Protein AF-A0A7S0GNG5-F1 (afdb_monomer_lite)

Structure (mmCIF, N/CA/C/O backbone):
data_AF-A0A7S0GNG5-F1
#
_entry.id   AF-A0A7S0GNG5-F1
#
loop_
_atom_site.group_PDB
_atom_site.id
_atom_site.type_symbol
_atom_site.label_atom_id
_atom_site.label_alt_id
_atom_site.label_comp_id
_atom_site.label_asym_id
_atom_site.label_entity_id
_atom_site.label_seq_id
_atom_site.pdbx_PDB_ins_code
_atom_site.Cartn_x
_atom_site.Cartn_y
_atom_site.Cartn_z
_atom_site.occupancy
_atom_site.B_iso_or_equiv
_atom_site.auth_seq_id
_atom_site.auth_comp_id
_atom_site.auth_asym_id
_atom_site.auth_atom_id
_atom_site.pdbx_PDB_model_num
ATOM 1 N N . GLU A 1 1 ? -0.911 17.729 -19.608 1.00 38.00 1 GLU A N 1
ATOM 2 C CA . GLU A 1 1 ? -1.913 16.735 -20.042 1.00 38.00 1 GLU A CA 1
ATOM 3 C C . GLU A 1 1 ? -1.250 15.372 -20.127 1.00 38.00 1 GLU A C 1
ATOM 5 O O . GLU A 1 1 ? -0.222 15.269 -20.780 1.00 38.00 1 GLU A O 1
ATOM 10 N N . MET A 1 2 ? -1.763 14.364 -19.421 1.00 42.94 2 MET A N 1
ATOM 11 C CA . MET A 1 2 ? -1.299 12.978 -19.542 1.00 42.94 2 MET A CA 1
ATOM 12 C C . MET A 1 2 ? -2.460 12.180 -20.141 1.00 42.94 2 MET A C 1
ATOM 14 O O . MET A 1 2 ? -3.573 12.256 -19.625 1.00 42.94 2 MET A O 1
ATOM 18 N N . ALA A 1 3 ? -2.219 11.519 -21.274 1.00 43.91 3 ALA A N 1
ATOM 19 C CA . ALA A 1 3 ? -3.236 10.818 -22.053 1.00 43.91 3 ALA A CA 1
ATOM 20 C C . ALA A 1 3 ? -3.972 9.746 -21.212 1.00 43.91 3 ALA A C 1
ATOM 22 O O . ALA A 1 3 ? -3.324 9.047 -20.433 1.00 43.91 3 ALA A O 1
ATOM 23 N N . PRO A 1 4 ? -5.297 9.568 -21.372 1.00 54.09 4 PRO A N 1
ATOM 24 C CA . PRO A 1 4 ? -6.097 8.634 -20.570 1.00 54.09 4 PRO A CA 1
ATOM 25 C C . PRO A 1 4 ? -5.956 7.147 -20.966 1.00 54.09 4 PRO A C 1
ATOM 27 O O . PRO A 1 4 ? -6.813 6.346 -20.604 1.00 54.09 4 PRO A O 1
ATOM 30 N N . SER A 1 5 ? -4.917 6.751 -21.708 1.00 53.31 5 SER A N 1
ATOM 31 C CA . SER A 1 5 ? -4.911 5.454 -22.410 1.00 53.31 5 SER A CA 1
ATOM 32 C C . SER A 1 5 ? -4.297 4.268 -21.649 1.00 53.31 5 SER A C 1
ATOM 34 O O . SER A 1 5 ? -4.509 3.142 -22.077 1.00 53.31 5 SER A O 1
ATOM 36 N N . ASP A 1 6 ? -3.616 4.477 -20.515 1.00 56.16 6 ASP A N 1
ATOM 37 C CA . ASP A 1 6 ? -2.887 3.402 -19.798 1.00 56.16 6 ASP A CA 1
ATOM 38 C C . ASP A 1 6 ? -3.066 3.432 -18.263 1.00 56.16 6 ASP A C 1
ATOM 40 O O . ASP A 1 6 ? -2.257 2.906 -17.497 1.00 56.16 6 ASP A O 1
ATOM 44 N N . VAL A 1 7 ? -4.130 4.068 -17.757 1.00 59.03 7 VAL A N 1
ATOM 45 C CA . VAL A 1 7 ? -4.389 4.096 -16.307 1.00 59.03 7 VAL A CA 1
ATOM 46 C C . VAL A 1 7 ? -5.239 2.895 -15.906 1.00 59.03 7 VAL A C 1
ATOM 48 O O . VAL A 1 7 ? -6.471 2.950 -15.936 1.00 59.03 7 VAL A O 1
ATOM 51 N N . ARG A 1 8 ? -4.598 1.791 -15.512 1.00 79.50 8 ARG A N 1
ATOM 52 C CA . ARG A 1 8 ? -5.313 0.639 -14.956 1.00 79.50 8 ARG A CA 1
ATOM 53 C C . ARG A 1 8 ? -5.611 0.901 -13.485 1.00 79.50 8 ARG A C 1
ATOM 55 O O . ARG A 1 8 ? -4.747 0.798 -12.613 1.00 79.50 8 ARG A O 1
ATOM 62 N N . LYS A 1 9 ? -6.858 1.299 -13.246 1.00 82.31 9 LYS A N 1
ATOM 63 C CA . LYS A 1 9 ? -7.402 1.578 -11.923 1.00 82.31 9 LYS A CA 1
ATOM 64 C C . LYS A 1 9 ? -8.007 0.313 -11.324 1.00 82.31 9 LYS A C 1
ATOM 66 O O . LYS A 1 9 ? -8.898 -0.283 -11.927 1.00 82.31 9 LYS A O 1
ATOM 71 N N . VAL A 1 10 ? -7.567 -0.068 -10.130 1.00 82.94 10 VAL A N 1
ATOM 72 C CA . VAL A 1 10 ? -8.152 -1.176 -9.366 1.00 82.94 10 VAL A CA 1
ATOM 73 C C . VAL A 1 10 ? -8.870 -0.623 -8.150 1.00 82.94 10 VAL A C 1
ATOM 75 O O . VAL A 1 10 ? -8.289 0.129 -7.375 1.00 82.94 10 VAL A O 1
ATOM 78 N N . VAL A 1 11 ? -10.144 -0.991 -8.001 1.00 83.19 11 VAL A N 1
ATOM 79 C CA . VAL A 1 11 ? -10.973 -0.595 -6.861 1.00 83.19 11 VAL A CA 1
ATOM 80 C C . VAL A 1 11 ? -11.376 -1.843 -6.089 1.00 83.19 11 VAL A C 1
ATOM 82 O O . VAL A 1 11 ? -12.044 -2.727 -6.623 1.00 83.19 11 VAL A O 1
ATOM 85 N N . MET A 1 12 ? -10.952 -1.922 -4.833 1.00 80.50 12 MET A N 1
ATOM 86 C CA . MET A 1 12 ? -11.226 -3.043 -3.936 1.00 80.50 12 MET A CA 1
ATOM 87 C C . MET A 1 12 ? -12.323 -2.639 -2.956 1.00 80.50 12 MET A C 1
ATOM 89 O O . MET A 1 12 ? -12.139 -1.695 -2.194 1.00 80.50 12 MET A O 1
ATOM 93 N N . HIS A 1 13 ? -13.448 -3.355 -2.961 1.00 79.69 13 HIS A N 1
ATOM 94 C CA . HIS A 1 13 ? -14.519 -3.195 -1.976 1.00 79.69 13 HIS A CA 1
ATOM 95 C C . HIS A 1 13 ? -14.577 -4.451 -1.113 1.00 79.69 13 HIS A C 1
ATOM 97 O O . HIS A 1 13 ? -15.095 -5.481 -1.546 1.00 79.69 13 HIS A O 1
ATOM 103 N N . LYS A 1 14 ? -14.037 -4.382 0.102 1.00 75.56 14 LYS A N 1
ATOM 104 C CA . LYS A 1 14 ? -14.137 -5.468 1.085 1.00 75.56 14 LYS A CA 1
ATOM 105 C C . LYS A 1 14 ? -14.437 -4.896 2.457 1.00 75.56 14 LYS A C 1
ATOM 107 O O . LYS A 1 14 ? -14.123 -3.754 2.732 1.00 75.56 14 LYS A O 1
ATOM 112 N N . THR A 1 15 ? -15.052 -5.682 3.330 1.00 72.19 15 THR A N 1
ATOM 113 C CA . THR A 1 15 ? -15.240 -5.274 4.730 1.00 72.19 15 THR A CA 1
ATOM 114 C C . THR A 1 15 ? -13.920 -5.349 5.500 1.00 72.19 15 THR A C 1
ATOM 116 O O . THR A 1 15 ? -13.652 -4.490 6.331 1.00 72.19 15 THR A O 1
ATOM 119 N N . VAL A 1 16 ? -13.100 -6.355 5.182 1.00 68.56 16 VAL A N 1
ATOM 120 C CA . VAL A 1 16 ? -11.724 -6.541 5.655 1.00 68.56 16 VAL A CA 1
ATOM 121 C C . VAL A 1 16 ? -10.881 -6.899 4.435 1.00 68.56 16 VAL A C 1
ATOM 123 O O . VAL A 1 16 ? -11.216 -7.834 3.701 1.00 68.56 16 VAL A O 1
ATOM 126 N N . ALA A 1 17 ? -9.833 -6.125 4.181 1.00 79.38 17 ALA A N 1
ATOM 127 C CA . ALA A 1 17 ? -8.946 -6.309 3.044 1.00 79.38 17 ALA A CA 1
ATOM 128 C C . ALA A 1 17 ? -7.569 -6.730 3.555 1.00 79.38 17 ALA A C 1
ATOM 130 O O . ALA A 1 17 ? -6.755 -5.906 3.955 1.00 79.38 17 ALA A O 1
ATOM 131 N N . GLU A 1 18 ? -7.334 -8.033 3.545 1.00 83.81 18 GLU A N 1
ATOM 132 C CA . GLU A 1 18 ? -6.032 -8.615 3.838 1.00 83.81 18 GLU A CA 1
ATOM 133 C C . GLU A 1 18 ? -5.324 -8.869 2.507 1.00 83.81 18 GLU A C 1
ATOM 135 O O . GLU A 1 18 ? -5.886 -9.504 1.609 1.00 83.81 18 GLU A O 1
ATOM 140 N N . ILE A 1 19 ? -4.145 -8.275 2.351 1.00 84.31 19 ILE A N 1
ATOM 141 C CA . ILE A 1 19 ? -3.296 -8.394 1.174 1.00 84.31 19 ILE A CA 1
ATOM 142 C C . ILE A 1 19 ? -2.071 -9.178 1.605 1.00 84.31 19 ILE A C 1
ATOM 144 O O . ILE A 1 19 ? -1.236 -8.682 2.366 1.00 84.31 19 ILE A O 1
ATOM 148 N N . HIS A 1 20 ? -1.978 -10.408 1.124 1.00 84.62 20 HIS A N 1
ATOM 149 C CA . HIS A 1 20 ? -0.880 -11.292 1.458 1.00 84.62 20 HIS A CA 1
ATOM 150 C C . HIS A 1 20 ? 0.347 -10.998 0.597 1.00 84.62 20 HIS A C 1
ATOM 152 O O . HIS A 1 20 ? 0.295 -10.311 -0.430 1.00 84.62 20 HIS A O 1
ATOM 158 N N . SER A 1 21 ? 1.479 -11.550 1.028 1.00 81.44 21 SER A N 1
ATOM 159 C CA . SER A 1 21 ? 2.712 -11.525 0.259 1.00 81.44 21 SER A CA 1
ATOM 160 C C . SER A 1 21 ? 2.464 -12.050 -1.148 1.00 81.44 21 SER A C 1
ATOM 162 O O . SER A 1 21 ? 1.897 -13.125 -1.330 1.00 81.44 21 SER A O 1
ATOM 164 N N . CYS A 1 22 ? 2.906 -11.283 -2.138 1.00 79.31 22 CYS A N 1
ATOM 165 C CA . CYS A 1 22 ? 2.785 -11.595 -3.554 1.00 79.31 22 CYS A CA 1
ATOM 166 C C . CYS A 1 22 ? 1.369 -11.589 -4.165 1.00 79.31 22 CYS A C 1
ATOM 168 O O . CYS A 1 22 ? 1.274 -11.864 -5.364 1.00 79.31 22 CYS A O 1
ATOM 170 N N . ASP A 1 23 ? 0.302 -11.207 -3.448 1.00 77.88 23 ASP A N 1
ATOM 171 C CA . ASP A 1 23 ? -1.061 -11.133 -4.022 1.00 77.88 23 ASP A CA 1
ATOM 172 C C . ASP A 1 23 ? -1.129 -10.234 -5.270 1.00 77.88 23 ASP A C 1
ATOM 174 O O . ASP A 1 23 ? -1.853 -10.525 -6.222 1.00 77.88 23 ASP A O 1
ATOM 178 N N . PHE A 1 24 ? -0.322 -9.167 -5.300 1.00 75.06 24 PHE A N 1
ATOM 179 C CA . PHE A 1 24 ? -0.196 -8.254 -6.439 1.00 75.06 24 PHE A CA 1
ATOM 180 C C . PHE A 1 24 ? 1.196 -8.299 -7.082 1.00 75.06 24 PHE A C 1
ATOM 182 O O . PHE A 1 24 ? 1.591 -7.358 -7.769 1.00 75.06 24 PHE A O 1
ATOM 189 N N . SER A 1 25 ? 1.953 -9.386 -6.905 1.00 72.62 25 SER A N 1
ATOM 190 C CA . SER A 1 25 ? 3.330 -9.517 -7.424 1.00 72.62 25 SER A CA 1
ATOM 191 C C . SER A 1 25 ? 3.466 -9.546 -8.952 1.00 72.62 25 SER A C 1
ATOM 193 O O . SER A 1 25 ? 4.567 -9.630 -9.479 1.00 72.62 25 SER A O 1
ATOM 195 N N . SER A 1 26 ? 2.375 -9.509 -9.711 1.00 70.44 26 SER A N 1
ATOM 196 C CA . SER A 1 26 ? 2.420 -9.511 -11.184 1.00 70.44 26 SER A CA 1
ATOM 197 C C . SER A 1 26 ? 1.418 -8.538 -11.790 1.00 70.44 26 SER A C 1
ATOM 199 O O . SER A 1 26 ? 0.919 -8.722 -12.899 1.00 70.44 26 SER A O 1
ATOM 201 N N . CYS A 1 27 ? 1.078 -7.499 -11.033 1.00 72.44 27 CYS A N 1
ATOM 202 C CA . CYS A 1 27 ? 0.140 -6.482 -11.468 1.00 72.44 27 CYS A CA 1
ATOM 203 C C . CYS A 1 27 ? 0.856 -5.237 -12.015 1.00 72.44 27 CYS A C 1
ATOM 205 O O . CYS A 1 27 ? 0.491 -4.118 -11.675 1.00 72.44 27 CYS A O 1
ATOM 207 N N . ASP A 1 28 ? 1.837 -5.421 -12.903 1.00 73.75 28 ASP A N 1
ATOM 208 C CA . ASP A 1 28 ? 2.658 -4.351 -13.502 1.00 73.75 28 ASP A CA 1
ATOM 209 C C . ASP A 1 28 ? 1.882 -3.286 -14.290 1.00 73.75 28 ASP A C 1
ATOM 211 O O . ASP A 1 28 ? 2.418 -2.228 -14.616 1.00 73.75 28 ASP A O 1
ATOM 215 N N . GLU A 1 29 ? 0.624 -3.567 -14.604 1.00 76.56 29 GLU A N 1
ATOM 216 C CA . GLU A 1 29 ? -0.264 -2.677 -15.342 1.00 76.56 29 GLU A CA 1
ATOM 217 C C . GLU A 1 29 ? -1.021 -1.710 -14.414 1.00 76.56 29 GLU A C 1
ATOM 219 O O . GLU A 1 29 ? -1.569 -0.716 -14.886 1.00 76.56 29 GLU A O 1
ATOM 224 N N . ILE A 1 30 ? -1.096 -1.990 -13.103 1.00 81.06 30 ILE A N 1
ATOM 225 C CA . ILE A 1 30 ? -1.855 -1.159 -12.159 1.00 81.06 30 ILE A CA 1
ATOM 226 C C . ILE A 1 30 ? -1.061 0.098 -11.836 1.00 81.06 30 ILE A C 1
ATOM 228 O O . ILE A 1 30 ? 0.002 0.058 -11.221 1.00 81.06 30 ILE A O 1
ATOM 232 N N . THR A 1 31 ? -1.631 1.241 -12.193 1.00 85.50 31 THR A N 1
ATOM 233 C CA . THR A 1 31 ? -1.058 2.557 -11.894 1.00 85.50 31 THR A CA 1
ATOM 234 C C . THR A 1 31 ? -1.804 3.263 -10.769 1.00 85.50 31 THR A C 1
ATOM 236 O O . THR A 1 31 ? -1.199 4.062 -10.052 1.00 85.50 31 THR A O 1
ATOM 239 N N . HIS A 1 32 ? -3.085 2.938 -10.558 1.00 86.94 32 HIS A N 1
ATOM 240 C CA . HIS A 1 32 ? -3.918 3.545 -9.520 1.00 86.94 32 HIS A CA 1
ATOM 241 C C . HIS A 1 32 ? -4.677 2.481 -8.725 1.00 86.94 32 HIS A C 1
ATOM 243 O O . HIS A 1 32 ? -5.477 1.730 -9.281 1.00 86.94 32 HIS A O 1
ATOM 249 N N . LEU A 1 33 ? -4.456 2.436 -7.415 1.00 85.81 33 LEU A N 1
ATOM 250 C CA . LEU A 1 33 ? -5.153 1.540 -6.498 1.00 85.81 33 LEU A CA 1
ATOM 251 C C . LEU A 1 33 ? -6.052 2.339 -5.557 1.00 85.81 33 LEU A C 1
ATOM 253 O O . LEU A 1 33 ? -5.589 3.268 -4.905 1.00 85.81 33 LEU A O 1
ATOM 257 N N . GLN A 1 34 ? -7.326 1.966 -5.471 1.00 88.06 34 GLN A N 1
ATOM 258 C CA . GLN A 1 34 ? -8.267 2.502 -4.492 1.00 88.06 34 GLN A CA 1
ATOM 259 C C . GLN A 1 34 ? -8.811 1.367 -3.637 1.00 88.06 34 GLN A C 1
ATOM 261 O O . GLN A 1 34 ? -9.376 0.404 -4.158 1.00 88.06 34 GLN A O 1
ATOM 266 N N . ILE A 1 35 ? -8.656 1.471 -2.322 1.00 85.62 35 ILE A N 1
ATOM 267 C CA . ILE A 1 35 ? -9.113 0.428 -1.405 1.00 85.62 35 ILE A CA 1
ATOM 268 C C . ILE A 1 35 ? -10.168 1.008 -0.482 1.00 85.62 35 ILE A C 1
ATOM 270 O O . ILE A 1 35 ? -9.883 1.887 0.325 1.00 85.62 35 ILE A O 1
ATOM 274 N N . HIS A 1 36 ? -11.382 0.483 -0.599 1.00 88.12 36 HIS A N 1
ATOM 275 C CA . HIS A 1 36 ? -12.519 0.794 0.250 1.00 88.12 36 HIS A CA 1
ATOM 276 C C . HIS A 1 36 ? -12.736 -0.376 1.205 1.00 88.12 36 HIS A C 1
ATOM 278 O O . HIS A 1 36 ? -13.316 -1.398 0.827 1.00 88.12 36 HIS A O 1
ATOM 284 N N . SER A 1 37 ? -12.240 -0.235 2.432 1.00 84.81 37 SER A N 1
ATOM 285 C CA . SER A 1 37 ? -12.375 -1.259 3.469 1.00 84.81 37 SER A CA 1
ATOM 286 C C . SER A 1 37 ? -12.565 -0.659 4.851 1.00 84.81 37 SER A C 1
ATOM 288 O O . SER A 1 37 ? -12.345 0.529 5.057 1.00 84.81 37 SER A O 1
ATOM 290 N N . LYS A 1 38 ? -13.024 -1.456 5.816 1.00 86.44 38 LYS A N 1
ATOM 291 C CA . LYS A 1 38 ? -13.031 -1.006 7.209 1.00 86.44 38 LYS A CA 1
ATOM 292 C C . LYS A 1 38 ? -11.616 -1.068 7.770 1.00 86.44 38 LYS A C 1
ATOM 294 O O . LYS A 1 38 ? -11.117 -0.053 8.244 1.00 86.44 38 LYS A O 1
ATOM 299 N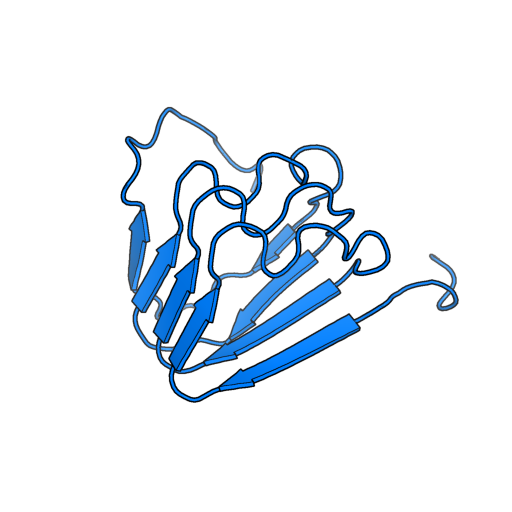 N . ASP A 1 39 ? -10.987 -2.226 7.605 1.00 84.12 39 ASP A N 1
ATOM 300 C CA . ASP A 1 39 ? -9.634 -2.534 8.055 1.00 84.12 39 ASP A CA 1
ATOM 301 C C . ASP A 1 39 ? -8.820 -3.107 6.883 1.00 84.12 39 ASP A C 1
ATOM 303 O O . ASP A 1 39 ? -9.366 -3.810 6.016 1.00 84.12 39 ASP A O 1
ATOM 307 N N . ILE A 1 40 ? -7.534 -2.763 6.828 1.00 85.81 40 ILE A N 1
ATOM 308 C CA . ILE A 1 40 ? -6.570 -3.262 5.845 1.00 85.81 40 ILE A CA 1
ATOM 309 C C . ILE A 1 40 ? -5.344 -3.792 6.569 1.00 85.81 40 ILE A C 1
ATOM 311 O O . ILE A 1 40 ? -4.809 -3.107 7.435 1.00 85.81 40 IL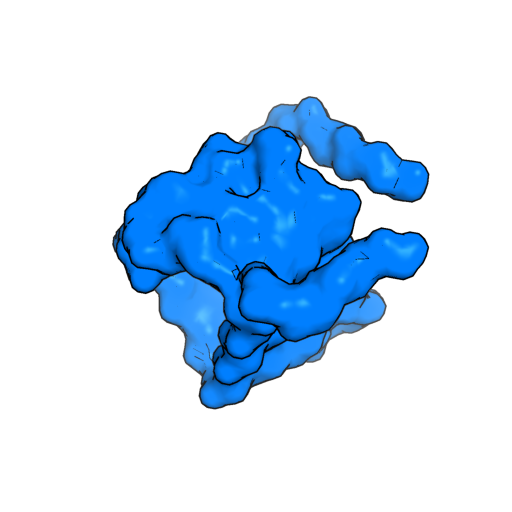E A O 1
ATOM 315 N N . SER A 1 41 ? -4.862 -4.945 6.119 1.00 86.88 41 SER A N 1
ATOM 316 C CA . SER A 1 41 ? -3.550 -5.468 6.487 1.00 86.88 41 SER A CA 1
ATOM 317 C C . SER A 1 41 ? -2.773 -5.802 5.221 1.00 86.88 41 SER A C 1
ATOM 319 O O . SER A 1 41 ? -3.259 -6.561 4.384 1.00 86.88 41 SER A O 1
ATOM 321 N N . ILE A 1 42 ? -1.588 -5.218 5.055 1.00 86.69 42 ILE A N 1
ATOM 322 C CA . ILE A 1 42 ? -0.716 -5.408 3.896 1.00 86.69 42 ILE A CA 1
ATOM 323 C C . ILE A 1 42 ? 0.573 -6.067 4.357 1.00 86.69 42 ILE A C 1
ATOM 325 O O . ILE A 1 42 ? 1.368 -5.465 5.073 1.00 86.69 42 ILE A O 1
ATOM 329 N N . GLN A 1 43 ? 0.779 -7.298 3.908 1.00 87.25 43 GLN A N 1
ATOM 330 C CA . GLN A 1 43 ? 1.961 -8.084 4.228 1.00 87.25 43 GLN A CA 1
ATOM 331 C C . GLN A 1 43 ? 3.175 -7.681 3.381 1.00 87.25 43 GLN A C 1
ATOM 333 O O . GLN A 1 43 ? 3.057 -7.066 2.314 1.00 87.25 43 GLN A O 1
ATOM 338 N N . GLN A 1 44 ? 4.359 -8.096 3.837 1.00 84.31 44 GLN A N 1
ATOM 339 C CA . GLN A 1 44 ? 5.615 -7.939 3.104 1.00 84.31 44 GLN A CA 1
ATOM 340 C C . GLN A 1 44 ? 5.504 -8.467 1.667 1.00 84.31 44 GLN A C 1
ATOM 342 O O . GLN A 1 44 ? 4.874 -9.493 1.410 1.00 84.31 44 GLN A O 1
ATOM 347 N N . TYR A 1 45 ? 6.138 -7.779 0.724 1.00 83.12 45 TYR A N 1
ATOM 348 C CA . TYR A 1 45 ? 6.187 -8.097 -0.703 1.00 83.12 45 TYR A CA 1
ATOM 349 C C . TYR A 1 45 ? 4.819 -8.215 -1.388 1.00 83.12 45 TYR A C 1
ATOM 351 O O . TYR A 1 45 ? 4.719 -8.790 -2.472 1.00 83.12 45 TYR A O 1
ATOM 359 N N . ALA A 1 46 ? 3.759 -7.657 -0.798 1.00 81.25 46 ALA A N 1
ATOM 360 C CA . ALA A 1 46 ? 2.437 -7.608 -1.414 1.00 81.25 46 ALA A CA 1
ATOM 361 C C . ALA A 1 46 ? 2.474 -6.994 -2.826 1.00 81.25 46 ALA A C 1
ATOM 363 O O . ALA A 1 46 ? 1.841 -7.515 -3.746 1.00 81.25 46 ALA A O 1
ATOM 364 N N . PHE A 1 47 ? 3.261 -5.926 -3.012 1.00 77.62 47 PHE A N 1
ATOM 365 C CA . PHE A 1 47 ? 3.336 -5.151 -4.252 1.00 77.62 47 PHE A CA 1
ATOM 366 C C . PHE A 1 47 ? 4.746 -5.156 -4.863 1.00 77.6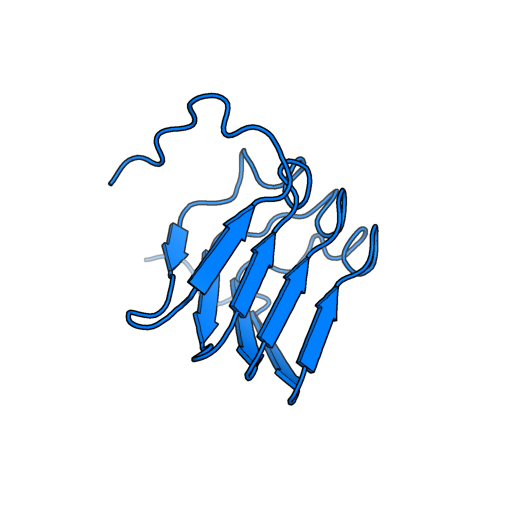2 47 PHE A C 1
ATOM 368 O O . PHE A 1 47 ? 5.420 -4.126 -4.945 1.00 77.62 47 PHE A O 1
ATOM 375 N N . MET A 1 48 ? 5.213 -6.328 -5.302 1.00 75.94 48 MET A N 1
ATOM 376 C CA . MET A 1 48 ? 6.518 -6.479 -5.958 1.00 75.94 48 MET A CA 1
ATOM 377 C C . MET A 1 48 ? 6.528 -7.590 -7.024 1.00 75.94 48 MET A C 1
ATOM 379 O O . MET A 1 48 ? 6.244 -8.727 -6.663 1.00 75.94 48 MET A O 1
ATOM 383 N N . PRO A 1 49 ? 6.997 -7.327 -8.263 1.00 68.94 49 PRO A N 1
ATOM 384 C CA . PRO A 1 49 ? 7.137 -6.026 -8.931 1.00 68.94 49 PRO A CA 1
ATOM 385 C C . PRO A 1 49 ? 5.780 -5.374 -9.233 1.00 68.94 49 PRO A C 1
ATOM 387 O O . PRO A 1 49 ? 4.794 -6.044 -9.525 1.00 68.94 49 PRO A O 1
ATOM 390 N N . ASN A 1 50 ? 5.716 -4.046 -9.131 1.00 75.38 50 ASN A N 1
ATOM 391 C CA . ASN A 1 50 ? 4.506 -3.303 -9.454 1.00 75.38 50 ASN A CA 1
ATOM 392 C C . ASN A 1 50 ? 4.842 -1.869 -9.886 1.00 75.38 50 ASN A C 1
ATOM 394 O O . ASN A 1 50 ? 5.836 -1.306 -9.426 1.00 75.38 50 ASN A O 1
ATOM 398 N N . LYS A 1 51 ? 4.020 -1.272 -10.758 1.00 80.38 51 LYS A N 1
ATOM 399 C CA . LYS A 1 51 ? 4.208 0.104 -11.268 1.00 80.38 51 LYS A CA 1
ATOM 400 C C . LYS A 1 51 ? 3.187 1.086 -10.701 1.00 80.38 51 LYS A C 1
ATOM 402 O O . LYS A 1 51 ? 2.886 2.110 -11.320 1.00 80.38 51 LYS A O 1
ATOM 407 N N . LEU A 1 52 ? 2.677 0.779 -9.512 1.00 82.12 52 LEU A N 1
ATOM 408 C CA . LEU A 1 52 ? 1.750 1.632 -8.783 1.00 82.12 52 LEU A CA 1
ATOM 409 C C . LEU A 1 52 ? 2.319 3.040 -8.646 1.00 82.12 52 LEU A C 1
ATOM 411 O O . LEU A 1 52 ? 3.451 3.230 -8.196 1.00 82.12 52 LEU A O 1
ATOM 415 N N . GLN A 1 53 ? 1.513 4.017 -9.050 1.00 86.19 53 GLN A N 1
ATOM 416 C CA . GLN A 1 53 ? 1.844 5.435 -8.967 1.00 86.19 53 GLN A CA 1
ATOM 417 C C . GLN A 1 53 ? 1.055 6.118 -7.859 1.00 86.19 53 GLN A C 1
ATOM 419 O O . GLN A 1 53 ? 1.604 6.953 -7.145 1.00 86.19 53 GLN A O 1
ATOM 424 N N . VAL A 1 54 ? -0.225 5.772 -7.716 1.00 86.12 54 VAL A N 1
ATOM 425 C CA . VAL A 1 54 ? -1.119 6.385 -6.733 1.00 86.12 54 VAL A CA 1
ATOM 426 C C . VAL A 1 54 ? -1.865 5.311 -5.959 1.00 86.12 54 VAL A C 1
ATOM 428 O O . VAL A 1 54 ? -2.416 4.380 -6.553 1.00 86.12 54 VAL A O 1
ATOM 431 N N . ILE A 1 55 ? -1.907 5.465 -4.637 1.00 85.75 55 ILE A N 1
ATOM 432 C CA . ILE A 1 55 ? -2.703 4.623 -3.745 1.00 85.75 55 ILE A CA 1
ATOM 433 C C . ILE A 1 55 ? -3.635 5.522 -2.934 1.00 85.75 55 ILE A C 1
ATOM 435 O O . ILE A 1 55 ? -3.165 6.394 -2.208 1.00 85.75 55 ILE A O 1
ATOM 439 N N . ASP A 1 56 ? -4.942 5.295 -3.045 1.00 88.06 56 ASP A N 1
ATOM 440 C CA . ASP A 1 56 ? -5.949 5.926 -2.194 1.00 88.06 56 ASP A CA 1
ATOM 441 C C . ASP A 1 56 ? -6.517 4.905 -1.212 1.00 88.06 56 ASP A C 1
ATOM 443 O O . ASP A 1 56 ? -7.211 3.951 -1.587 1.00 88.06 56 ASP A O 1
ATOM 447 N N . PHE A 1 57 ? -6.260 5.137 0.068 1.00 85.50 57 PHE A N 1
ATOM 448 C CA . PHE A 1 57 ? -6.869 4.379 1.144 1.00 85.50 57 PHE A CA 1
ATOM 449 C C . PHE A 1 57 ? -8.164 5.071 1.579 1.00 85.50 57 PHE A C 1
ATOM 451 O O . PHE A 1 57 ? -8.162 6.170 2.130 1.00 85.50 57 PHE A O 1
ATOM 458 N N . HIS A 1 58 ? -9.291 4.406 1.348 1.00 86.94 58 HIS A N 1
ATOM 459 C CA . HIS A 1 58 ? -10.615 4.806 1.811 1.00 86.94 58 HIS A CA 1
ATOM 460 C C . HIS A 1 58 ? -11.066 3.869 2.930 1.00 86.94 58 HIS A C 1
ATOM 462 O O . HIS A 1 58 ? -11.953 3.032 2.755 1.00 86.94 58 HIS A O 1
ATOM 468 N N . ILE A 1 59 ? -10.424 4.015 4.086 1.00 84.00 59 ILE A N 1
ATOM 469 C CA . ILE A 1 59 ? -10.691 3.220 5.282 1.00 84.00 59 ILE A CA 1
ATOM 470 C C . ILE A 1 59 ? -10.966 4.091 6.500 1.00 84.00 59 ILE A C 1
ATOM 472 O O . ILE A 1 59 ? -10.551 5.244 6.55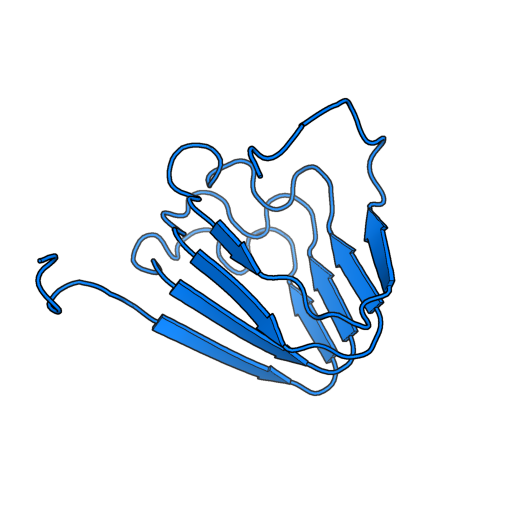7 1.00 84.00 59 ILE A O 1
ATOM 476 N N . ASN A 1 60 ? -11.682 3.526 7.469 1.00 83.19 60 ASN A N 1
ATOM 477 C CA . ASN A 1 60 ? -12.062 4.222 8.704 1.00 83.19 60 ASN A CA 1
ATOM 478 C C . ASN A 1 60 ? -11.587 3.493 9.973 1.00 83.19 60 ASN A C 1
ATOM 480 O O . ASN A 1 60 ? -11.910 3.926 11.077 1.00 83.19 60 ASN A O 1
ATOM 484 N N . GLY A 1 61 ? -10.916 2.352 9.821 1.00 84.81 61 GLY A N 1
ATOM 485 C CA . GLY A 1 61 ? -10.410 1.530 10.912 1.00 84.81 61 GLY A CA 1
ATOM 486 C C . GLY A 1 61 ? -8.888 1.485 10.915 1.00 84.81 61 GLY A C 1
ATOM 487 O O . GLY A 1 61 ? -8.217 2.522 10.883 1.00 84.81 61 GLY A O 1
ATOM 488 N N . VAL A 1 62 ? -8.352 0.272 10.975 1.00 84.19 62 VAL A N 1
ATOM 489 C CA . VAL A 1 62 ? -6.920 0.008 11.095 1.00 84.19 62 VAL A CA 1
ATOM 490 C C . VAL A 1 62 ? -6.288 -0.168 9.717 1.00 84.19 62 VAL A C 1
ATOM 492 O O . VAL A 1 62 ? -6.825 -0.860 8.853 1.00 84.19 62 VAL A O 1
ATOM 495 N N . LEU A 1 63 ? -5.136 0.470 9.527 1.00 85.44 63 LEU A N 1
ATOM 496 C CA . LEU A 1 63 ? -4.247 0.266 8.393 1.00 85.44 63 LEU A CA 1
ATOM 497 C C . LEU A 1 63 ? -2.957 -0.337 8.904 1.00 85.44 63 LEU A C 1
ATOM 499 O O . LEU A 1 63 ? -2.122 0.385 9.436 1.00 85.44 63 LEU A O 1
ATOM 503 N N . ASP A 1 64 ? -2.813 -1.637 8.746 1.00 86.31 64 ASP A N 1
ATOM 504 C CA . ASP A 1 64 ? -1.584 -2.342 9.056 1.00 86.31 64 ASP A CA 1
ATOM 505 C C . ASP A 1 64 ? -0.776 -2.534 7.771 1.00 86.31 64 ASP A C 1
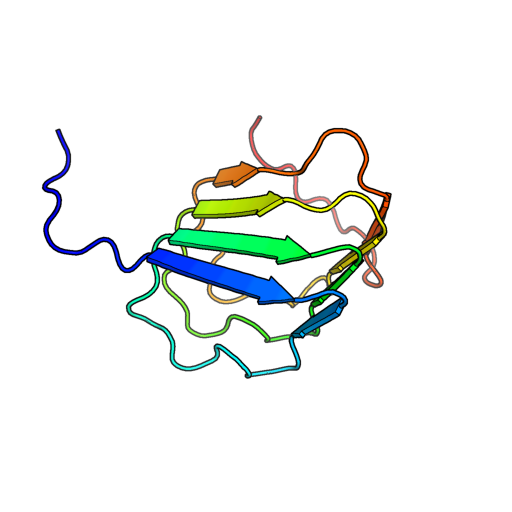ATOM 507 O O . ASP A 1 64 ? -1.279 -3.079 6.786 1.00 86.31 64 ASP A O 1
ATOM 511 N N . ILE A 1 65 ? 0.442 -2.006 7.737 1.00 82.94 65 ILE A N 1
ATOM 512 C CA . ILE A 1 65 ? 1.322 -2.071 6.569 1.00 82.94 65 ILE A CA 1
ATOM 513 C C . ILE A 1 65 ? 2.703 -2.517 7.021 1.00 82.94 65 ILE A C 1
ATOM 515 O O . ILE A 1 65 ? 3.357 -1.850 7.820 1.00 82.94 65 ILE A O 1
ATOM 519 N N . ASP A 1 66 ? 3.177 -3.605 6.430 1.00 85.56 66 ASP A N 1
ATOM 520 C CA . ASP A 1 66 ? 4.550 -4.061 6.590 1.00 85.56 66 ASP A CA 1
ATOM 521 C C . ASP A 1 66 ? 5.552 -3.091 5.929 1.00 85.56 66 ASP A C 1
ATOM 523 O O . ASP A 1 66 ? 5.297 -2.548 4.849 1.00 85.56 66 ASP A O 1
ATOM 527 N N . GLU A 1 67 ? 6.727 -2.890 6.539 1.00 77.06 67 GLU A N 1
ATOM 528 C CA . GLU A 1 67 ? 7.781 -2.007 6.001 1.00 77.06 67 GLU A CA 1
ATOM 529 C C . GLU A 1 67 ? 8.197 -2.377 4.570 1.00 77.06 67 GLU A C 1
ATOM 531 O O . GLU A 1 67 ? 8.513 -1.517 3.746 1.00 77.06 67 GLU A O 1
ATOM 536 N N . SER A 1 68 ? 8.141 -3.668 4.255 1.00 82.25 68 SER A N 1
ATOM 537 C CA . SER A 1 68 ? 8.496 -4.238 2.968 1.00 82.25 68 SER A CA 1
ATOM 538 C C . SER A 1 68 ? 7.258 -4.556 2.135 1.00 82.25 68 SER A C 1
ATOM 540 O O . SER A 1 68 ? 7.337 -5.393 1.243 1.00 82.25 68 SER A O 1
ATOM 542 N N . ALA A 1 69 ? 6.112 -3.909 2.364 1.00 79.31 69 ALA A N 1
ATOM 543 C CA . ALA A 1 69 ? 4.906 -4.101 1.552 1.00 79.31 69 ALA A CA 1
ATOM 544 C C . ALA A 1 69 ? 5.047 -3.570 0.108 1.00 79.31 69 ALA A C 1
ATOM 546 O O . ALA A 1 69 ? 4.509 -4.168 -0.830 1.00 79.31 69 ALA A O 1
ATOM 547 N N . PHE A 1 70 ? 5.801 -2.476 -0.086 1.00 79.81 70 PHE A N 1
ATOM 548 C CA . PHE A 1 70 ? 5.953 -1.769 -1.374 1.00 79.81 70 PHE A CA 1
ATOM 549 C C . PHE A 1 70 ? 7.401 -1.636 -1.906 1.00 79.81 70 PHE A C 1
ATOM 551 O O . PHE A 1 70 ? 7.768 -0.582 -2.437 1.00 79.81 70 PHE A O 1
ATOM 558 N N . PRO A 1 71 ? 8.257 -2.669 -1.834 1.00 76.44 71 PRO A N 1
ATOM 559 C CA . PRO A 1 71 ? 9.677 -2.541 -2.150 1.00 76.44 71 PRO A CA 1
ATOM 560 C C . PRO A 1 71 ? 9.902 -2.284 -3.645 1.00 76.44 71 PRO A C 1
ATOM 562 O O . PRO A 1 71 ? 10.855 -1.600 -4.021 1.00 76.44 71 PRO A O 1
ATOM 565 N N . GLY A 1 72 ? 8.991 -2.765 -4.503 1.00 71.31 72 GLY A N 1
ATOM 566 C CA . GLY A 1 72 ? 9.017 -2.534 -5.949 1.00 71.31 72 GLY A CA 1
ATOM 567 C C . GLY A 1 72 ? 8.475 -1.171 -6.394 1.00 71.31 72 GLY A C 1
ATOM 568 O O . GLY A 1 72 ? 8.813 -0.719 -7.486 1.00 71.31 72 GLY A O 1
ATOM 569 N N . CYS A 1 73 ? 7.684 -0.490 -5.559 1.00 71.44 73 CYS A N 1
ATOM 570 C CA . CYS A 1 73 ? 6.977 0.735 -5.948 1.00 71.44 73 CYS A CA 1
ATOM 571 C C . CYS A 1 73 ? 7.762 2.018 -5.642 1.00 71.44 73 CYS A C 1
ATOM 573 O O . CYS A 1 73 ? 7.365 3.087 -6.085 1.00 71.44 73 CYS A O 1
ATOM 575 N N . THR A 1 74 ? 8.893 1.951 -4.935 1.00 69.38 74 THR A N 1
ATOM 576 C CA . THR A 1 74 ? 9.679 3.130 -4.499 1.00 69.38 74 THR A CA 1
ATOM 577 C C . THR A 1 74 ? 10.089 4.091 -5.622 1.00 69.38 74 THR A C 1
ATOM 579 O O . THR A 1 74 ? 10.320 5.270 -5.369 1.00 69.38 74 THR A O 1
ATOM 582 N N . LYS A 1 75 ? 10.171 3.615 -6.872 1.00 74.12 75 LYS A N 1
ATOM 583 C CA . LYS A 1 75 ? 10.522 4.435 -8.045 1.00 74.12 75 LYS A CA 1
ATOM 584 C C . LYS A 1 75 ? 9.319 5.002 -8.801 1.00 74.12 75 LYS A C 1
ATOM 586 O O . LYS A 1 75 ? 9.484 5.958 -9.553 1.00 74.12 75 LYS A O 1
ATOM 591 N N . THR A 1 76 ? 8.144 4.391 -8.665 1.00 78.50 76 THR A N 1
ATOM 592 C CA . THR A 1 76 ? 6.934 4.742 -9.431 1.00 78.50 76 THR A CA 1
ATOM 593 C C . THR A 1 76 ? 5.879 5.425 -8.576 1.00 78.50 76 THR A C 1
ATOM 595 O O . THR A 1 76 ? 5.118 6.240 -9.095 1.00 78.50 76 THR A O 1
ATOM 598 N N . LEU A 1 77 ? 5.849 5.109 -7.280 1.00 80.06 77 LEU A N 1
ATOM 599 C CA . LEU A 1 77 ? 4.892 5.618 -6.315 1.00 80.06 77 LEU A CA 1
ATOM 600 C C . LEU A 1 77 ? 5.114 7.114 -6.123 1.00 80.06 77 LEU A C 1
ATOM 602 O O . LEU A 1 77 ? 6.129 7.562 -5.597 1.00 80.06 77 LEU A O 1
ATOM 606 N N . ARG A 1 78 ? 4.142 7.886 -6.586 1.00 83.81 78 ARG A N 1
ATOM 607 C CA . ARG A 1 78 ? 4.164 9.343 -6.581 1.00 83.81 78 ARG A CA 1
ATOM 608 C C . ARG A 1 78 ? 3.357 9.918 -5.428 1.00 83.81 78 ARG A C 1
ATOM 610 O O . ARG A 1 78 ? 3.684 10.996 -4.948 1.00 83.81 78 ARG A O 1
ATOM 617 N N . SER A 1 79 ? 2.281 9.243 -5.027 1.00 83.25 79 SER A N 1
ATOM 618 C CA . SER A 1 79 ? 1.394 9.731 -3.974 1.00 83.25 79 SER A CA 1
ATOM 619 C C . SER A 1 79 ? 0.678 8.587 -3.266 1.00 83.25 79 SER A C 1
ATOM 621 O O . SER A 1 79 ? 0.239 7.623 -3.896 1.00 83.25 79 SER A O 1
ATOM 623 N N . VAL A 1 80 ? 0.550 8.722 -1.948 1.00 83.06 80 VAL A N 1
ATOM 624 C CA . VAL A 1 80 ? -0.234 7.828 -1.098 1.00 83.06 80 VAL A CA 1
ATOM 625 C C . VAL A 1 80 ? -1.177 8.686 -0.271 1.00 83.06 80 VAL A C 1
ATOM 627 O O . VAL A 1 80 ? -0.734 9.476 0.562 1.00 83.06 80 VAL A O 1
ATOM 630 N N . ASN A 1 81 ? -2.477 8.549 -0.516 1.00 85.31 81 ASN A N 1
ATOM 631 C CA . ASN A 1 81 ? -3.506 9.277 0.207 1.00 85.31 81 ASN A CA 1
ATOM 632 C C . ASN A 1 81 ? -4.054 8.402 1.329 1.00 85.31 81 ASN A C 1
ATOM 634 O O . ASN A 1 81 ? -4.706 7.383 1.091 1.00 85.31 81 ASN A O 1
ATOM 638 N N . PHE A 1 82 ? -3.806 8.836 2.560 1.00 81.19 82 PHE A N 1
ATOM 639 C CA . PHE A 1 82 ? -4.366 8.230 3.759 1.00 81.19 82 PHE A CA 1
ATOM 640 C C . PHE A 1 82 ? -5.646 8.969 4.183 1.00 81.19 82 PHE A C 1
ATOM 642 O O . PHE A 1 82 ? -5.728 10.195 4.046 1.00 81.19 82 PHE A O 1
ATOM 649 N N . PRO A 1 83 ? -6.655 8.268 4.723 1.00 79.12 83 PRO A N 1
ATOM 650 C CA . PRO A 1 83 ? -7.859 8.907 5.225 1.00 79.12 83 PRO A CA 1
ATOM 651 C C . PRO A 1 83 ? -7.596 9.576 6.580 1.00 79.12 83 PRO A C 1
ATOM 653 O O . PRO A 1 83 ? -6.703 9.194 7.330 1.00 79.12 83 PRO A O 1
ATOM 656 N N . LYS A 1 84 ? -8.401 10.592 6.919 1.00 73.62 84 LYS A N 1
ATOM 657 C CA . LYS A 1 84 ? -8.192 11.429 8.120 1.00 73.62 84 LYS A CA 1
ATOM 658 C C . LYS A 1 84 ? -8.340 10.682 9.452 1.00 73.62 84 LYS A C 1
ATOM 660 O O . LYS A 1 84 ? -7.789 11.126 10.451 1.00 73.62 84 LYS A O 1
ATOM 665 N N . CYS A 1 85 ? -9.105 9.594 9.473 1.00 74.44 85 CYS A N 1
ATOM 666 C CA . CYS A 1 85 ? -9.378 8.788 10.663 1.00 74.44 85 CYS A CA 1
ATOM 667 C C . CYS A 1 85 ? -8.915 7.352 10.429 1.00 74.44 85 CYS A C 1
ATOM 669 O O . CYS A 1 85 ? -9.728 6.434 10.413 1.00 74.44 85 CYS A O 1
ATOM 671 N N . VAL A 1 86 ? -7.616 7.177 10.197 1.00 80.81 86 VAL A N 1
ATOM 672 C CA . VAL A 1 86 ? -7.004 5.854 10.104 1.00 80.81 86 VAL A CA 1
ATOM 673 C C . VAL A 1 86 ? -6.048 5.631 11.257 1.00 80.81 86 VAL A C 1
ATOM 675 O O . VAL A 1 86 ? -5.275 6.520 11.613 1.00 80.81 86 VAL A O 1
ATOM 678 N N . GLN A 1 87 ? -6.091 4.435 11.830 1.00 81.56 87 GLN A N 1
ATOM 679 C CA . GLN A 1 87 ? -5.080 3.995 12.774 1.00 81.56 87 GLN A CA 1
ATOM 680 C C . GLN A 1 87 ? -3.995 3.248 12.003 1.00 81.56 87 GLN A C 1
ATOM 682 O O . GLN A 1 87 ? -4.179 2.091 11.639 1.00 81.56 87 GLN A O 1
ATOM 687 N N . LEU A 1 88 ? -2.893 3.939 11.712 1.00 77.56 88 LEU A N 1
ATOM 688 C CA . LEU A 1 88 ? -1.749 3.364 11.010 1.00 77.56 88 LEU A CA 1
ATOM 689 C C . LEU A 1 88 ? -0.899 2.542 11.986 1.00 77.56 88 LEU A C 1
ATOM 691 O O . LEU A 1 88 ? -0.386 3.076 12.971 1.00 77.56 88 LEU A O 1
ATOM 695 N N . ILE A 1 89 ? -0.768 1.253 11.699 1.00 77.38 89 ILE A N 1
ATOM 696 C CA . ILE A 1 89 ? 0.113 0.303 12.368 1.00 77.38 89 ILE A CA 1
ATOM 697 C C . ILE A 1 89 ? 1.174 -0.090 11.343 1.00 77.38 89 ILE A C 1
ATOM 699 O O . ILE A 1 89 ? 0.868 -0.379 10.190 1.00 77.38 89 ILE A O 1
ATOM 703 N N . ILE A 1 90 ? 2.434 0.001 11.746 1.00 67.38 90 ILE A N 1
ATOM 704 C CA . ILE A 1 90 ? 3.565 -0.384 10.910 1.00 67.38 90 ILE A CA 1
ATOM 705 C C . ILE A 1 90 ? 4.378 -1.341 11.766 1.00 67.38 90 ILE A C 1
ATOM 707 O O . ILE A 1 90 ? 5.002 -0.908 12.736 1.00 67.38 90 ILE A O 1
ATOM 711 N N . ASP A 1 91 ? 4.319 -2.635 11.450 1.00 61.69 91 ASP A N 1
ATOM 712 C CA . ASP A 1 91 ? 4.982 -3.685 12.243 1.00 61.69 91 ASP A CA 1
ATOM 713 C C . ASP A 1 91 ? 6.501 -3.781 11.977 1.00 61.69 91 ASP A C 1
ATOM 715 O O . ASP A 1 91 ? 7.222 -4.566 12.586 1.00 61.69 91 ASP A O 1
ATOM 719 N N . GLY A 1 92 ? 7.030 -2.904 11.125 1.00 47.19 92 GLY A N 1
ATOM 720 C CA . GLY A 1 92 ? 8.460 -2.717 10.908 1.00 47.19 92 GLY A CA 1
ATOM 721 C C . GLY A 1 92 ? 8.969 -1.454 11.595 1.00 47.19 92 GLY A C 1
ATOM 722 O O . GLY A 1 92 ? 8.335 -0.399 11.565 1.00 47.19 92 GLY A O 1
ATOM 723 N N . LYS A 1 93 ? 10.147 -1.540 12.212 1.00 40.38 93 LYS A N 1
ATOM 724 C CA . LYS A 1 93 ? 10.915 -0.395 12.716 1.00 40.38 93 LYS A CA 1
ATOM 725 C C . LYS A 1 93 ? 10.898 0.724 11.668 1.00 40.38 93 LYS A C 1
ATOM 727 O O . LYS A 1 93 ? 11.514 0.574 10.622 1.00 40.38 93 LYS A O 1
ATOM 732 N N . PHE A 1 94 ? 10.235 1.846 11.960 1.00 42.75 94 PHE A N 1
ATOM 733 C CA . PHE A 1 94 ? 10.217 3.040 11.108 1.00 42.75 94 PHE A CA 1
ATOM 734 C C . PHE A 1 94 ? 11.637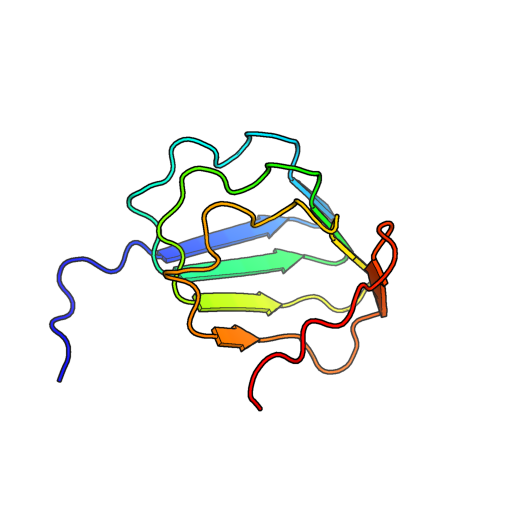 3.631 11.019 1.00 42.75 94 PHE A C 1
ATOM 736 O O . PHE A 1 94 ? 11.996 4.563 11.739 1.00 42.75 94 PHE A O 1
ATOM 743 N N . GLY A 1 95 ? 12.490 3.033 10.189 1.00 39.28 95 GLY A N 1
ATOM 744 C CA . GLY A 1 95 ? 13.719 3.641 9.718 1.00 39.28 95 GLY A CA 1
ATOM 745 C C . GLY A 1 95 ? 13.316 4.782 8.801 1.00 39.28 95 GLY A C 1
ATOM 746 O O . GLY A 1 95 ? 12.817 4.536 7.712 1.00 39.28 95 GLY A O 1
ATOM 747 N N . GLU A 1 96 ? 13.453 6.007 9.307 1.00 38.97 96 GLU A N 1
ATOM 748 C CA . GLU A 1 96 ? 13.370 7.293 8.610 1.00 38.97 96 GLU A CA 1
ATOM 749 C C . GLU A 1 96 ? 13.179 7.207 7.087 1.00 38.97 96 GLU A C 1
ATOM 751 O O . GLU A 1 96 ? 14.135 7.222 6.314 1.00 38.97 96 GLU A O 1
ATOM 756 N N . GLN A 1 97 ? 11.929 7.187 6.633 1.00 45.12 97 GLN A N 1
ATOM 757 C CA . GLN A 1 97 ? 11.610 7.560 5.261 1.00 45.12 97 GLN A CA 1
ATOM 758 C C . GLN A 1 97 ? 10.555 8.660 5.301 1.00 45.12 97 GLN A C 1
ATOM 760 O O . GLN A 1 97 ? 9.351 8.427 5.352 1.00 45.12 97 GLN A O 1
ATOM 765 N N . THR A 1 98 ? 11.054 9.897 5.325 1.00 37.72 98 THR A N 1
ATOM 766 C CA . THR A 1 98 ? 10.289 11.110 5.037 1.00 37.72 98 THR A CA 1
ATOM 767 C C . THR A 1 98 ? 9.716 10.985 3.629 1.00 37.72 98 THR A C 1
ATOM 769 O O . THR A 1 98 ? 10.447 11.112 2.645 1.00 37.72 98 THR A O 1
ATOM 772 N N . PHE A 1 99 ? 8.410 10.747 3.514 1.00 43.34 99 PHE A N 1
ATOM 773 C CA . PHE A 1 99 ? 7.707 11.052 2.273 1.00 43.34 99 PHE A CA 1
ATOM 774 C C . PHE A 1 99 ? 7.775 12.573 2.074 1.00 43.34 99 PHE A C 1
ATOM 776 O O . PHE A 1 99 ? 7.492 13.308 3.025 1.00 43.34 99 PHE A O 1
ATOM 783 N N . PRO A 1 100 ? 8.181 13.074 0.894 1.00 33.84 100 PRO A N 1
ATOM 784 C CA . PRO A 1 100 ? 8.095 14.499 0.627 1.00 33.84 100 PRO A CA 1
ATOM 785 C C . PRO A 1 100 ? 6.616 14.896 0.684 1.00 33.84 100 PRO A C 1
ATOM 787 O O . PRO A 1 100 ? 5.802 14.374 -0.081 1.00 33.84 100 PRO A O 1
ATOM 790 N N . GLY A 1 101 ? 6.290 15.749 1.658 1.00 35.72 101 GLY A N 1
ATOM 791 C CA . GLY A 1 101 ? 5.001 16.433 1.754 1.00 35.72 101 GLY A CA 1
ATOM 792 C C . GLY A 1 101 ? 4.801 17.439 0.633 1.00 35.72 101 GLY A C 1
ATOM 793 O O . GLY A 1 101 ? 5.816 17.945 0.098 1.00 35.72 101 GLY A O 1
#

pLDDT: mean 74.31, std 14.79, range [33.84, 88.12]

Secondary structure (DSSP, 8-state):
---TTS-EEEEEE-SEEEE-TTTTTT-TTEEEEEEEESEEEE-TTTT-S----EEEEEESSEEEE-TTSSTTTTTT--EEE--TT-EEE--S---------

Sequence (101 aa):
EMAPSDVRKVVMHKTVAEIHSCDFSSCDEITHLQIHSKDISIQQYAFMPNKLQVIDFHINGVLDIDESAFPGCTKTLRSVNFPKCVQLIIDGKFGEQTFPG

Radius of gyration: 13.17 Å; chains: 1; bounding box: 29×28×35 Å

InterPro domains:
  IPR026906 BspA-type LRR region [PF13306] (7-94)
  IPR032675 Leucine-rich repeat domain superfamily [G3DSA:3.80.10.10] (2-99)

Organism: NCBI:txid420281

Foldseek 3Di:
DDDPPQADEDEADDQEAEQEACNQQPVQSHQEYEYAYQEYAAYANSCHQYLHAEYEYNYQEEYEYEPRRHVNHPVRHNYYHDDPRYHYHYPDDPPDDDDPD